Protein AF-A0A965GSR0-F1 (afdb_monomer_lite)

Structure (mmCIF, N/CA/C/O backbone):
data_AF-A0A965GSR0-F1
#
_entry.id   AF-A0A965GSR0-F1
#
loop_
_atom_site.group_PDB
_atom_site.id
_atom_site.type_symbol
_atom_site.label_atom_id
_atom_site.label_alt_id
_atom_site.label_comp_id
_atom_site.label_asym_id
_atom_site.label_entity_id
_atom_site.label_seq_id
_atom_site.pdbx_PDB_ins_code
_atom_site.Cartn_x
_atom_site.Cartn_y
_atom_site.Cartn_z
_atom_site.occupancy
_atom_site.B_iso_or_equiv
_atom_site.auth_seq_id
_atom_site.auth_comp_id
_atom_site.auth_asym_id
_atom_site.auth_atom_id
_atom_site.pdbx_PDB_model_num
ATOM 1 N N . MET A 1 1 ? -4.703 38.964 -8.097 1.00 64.00 1 MET A N 1
ATOM 2 C CA . MET A 1 1 ? -4.048 37.691 -7.735 1.00 64.00 1 MET A CA 1
ATOM 3 C C . MET A 1 1 ? -5.067 36.871 -6.978 1.00 64.00 1 MET A C 1
ATOM 5 O O . MET A 1 1 ? -5.705 37.440 -6.104 1.00 64.00 1 MET A O 1
ATOM 9 N N . LEU A 1 2 ? -5.260 35.602 -7.333 1.00 79.62 2 LEU A N 1
ATOM 10 C CA . LEU A 1 2 ? -6.014 34.689 -6.475 1.00 79.62 2 LEU A CA 1
ATOM 11 C C . LEU A 1 2 ? -5.149 34.413 -5.244 1.00 79.62 2 LEU A C 1
ATOM 13 O O . LEU A 1 2 ? -4.030 33.922 -5.375 1.00 79.62 2 LEU A O 1
ATOM 17 N N . THR A 1 3 ? -5.627 34.823 -4.079 1.00 89.81 3 THR A N 1
ATOM 18 C CA . THR A 1 3 ? -5.017 34.519 -2.784 1.00 89.81 3 THR A CA 1
ATOM 19 C C . THR A 1 3 ? -5.621 33.225 -2.254 1.00 89.81 3 THR A C 1
ATOM 21 O O . THR A 1 3 ? -6.828 33.037 -2.367 1.00 89.81 3 THR A O 1
ATOM 24 N N . LEU A 1 4 ? -4.790 32.333 -1.709 1.00 94.31 4 LEU A N 1
ATOM 25 C CA . LEU A 1 4 ? -5.264 31.129 -1.023 1.00 94.31 4 LEU A CA 1
ATOM 26 C C . LEU A 1 4 ? -5.786 31.491 0.371 1.00 94.31 4 LEU A C 1
ATOM 28 O O . LEU A 1 4 ? -5.184 32.322 1.056 1.00 94.31 4 LEU A O 1
ATOM 32 N N . GLU A 1 5 ? -6.864 30.835 0.794 1.00 95.75 5 GLU A N 1
ATOM 33 C CA . GLU A 1 5 ? -7.492 31.032 2.105 1.00 95.75 5 GLU A CA 1
ATOM 34 C C . GLU A 1 5 ? -7.433 29.764 2.977 1.00 95.75 5 GLU A C 1
ATOM 36 O O . GLU A 1 5 ? -7.369 28.637 2.481 1.00 95.75 5 GLU A O 1
ATOM 41 N N . VAL A 1 6 ? -7.446 29.931 4.306 1.00 95.88 6 VAL A N 1
ATOM 42 C CA . VAL A 1 6 ? -7.452 28.797 5.248 1.00 95.88 6 VAL A CA 1
ATOM 43 C C . VAL A 1 6 ? -8.755 28.014 5.099 1.00 95.88 6 VAL A C 1
ATOM 45 O O . V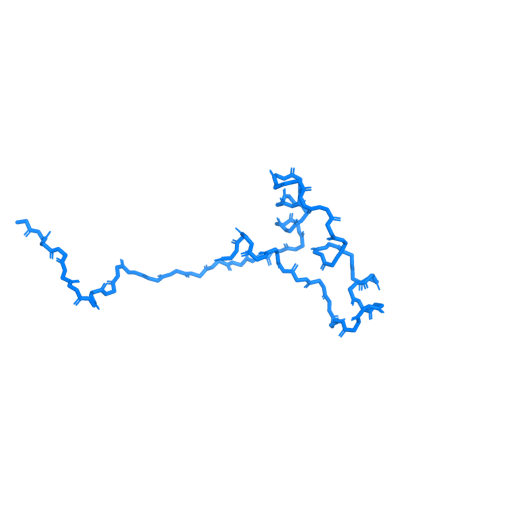AL A 1 6 ? -9.839 28.578 5.202 1.00 95.88 6 VAL A O 1
ATOM 48 N N . GLY A 1 7 ? -8.636 26.700 4.897 1.00 95.81 7 GLY A N 1
ATOM 49 C CA . GLY A 1 7 ? -9.776 25.813 4.657 1.00 95.81 7 GLY A CA 1
ATOM 50 C C . GLY A 1 7 ? -10.176 25.696 3.185 1.00 95.81 7 GLY A C 1
ATOM 51 O O . GLY A 1 7 ? -11.085 24.932 2.875 1.00 95.81 7 GLY A O 1
ATOM 52 N N . GLN A 1 8 ? -9.498 26.400 2.275 1.00 96.50 8 GLN A N 1
ATOM 53 C CA . GLN A 1 8 ? -9.726 26.245 0.844 1.00 96.50 8 GLN A CA 1
ATOM 54 C C . GLN A 1 8 ? -9.234 24.873 0.360 1.00 96.50 8 GLN A C 1
ATOM 56 O O . GLN A 1 8 ? -8.052 24.545 0.478 1.00 96.50 8 GLN A O 1
ATOM 61 N N . GLU A 1 9 ? -10.131 24.085 -0.233 1.00 95.00 9 GLU A N 1
ATOM 62 C CA . GLU A 1 9 ? -9.768 22.870 -0.962 1.00 95.00 9 GLU A CA 1
ATOM 63 C C . GLU A 1 9 ? -9.075 23.248 -2.279 1.00 95.00 9 GLU A C 1
ATOM 65 O O . GLU A 1 9 ? -9.583 24.052 -3.062 1.00 95.00 9 GLU A O 1
ATOM 70 N N . VAL A 1 10 ? -7.888 22.685 -2.513 1.00 94.00 10 VAL A N 1
ATOM 71 C CA . VAL A 1 10 ? -7.053 23.009 -3.685 1.00 94.00 10 VAL A CA 1
ATOM 72 C C . VAL A 1 10 ? -7.306 22.090 -4.883 1.00 94.00 10 VAL A C 1
ATO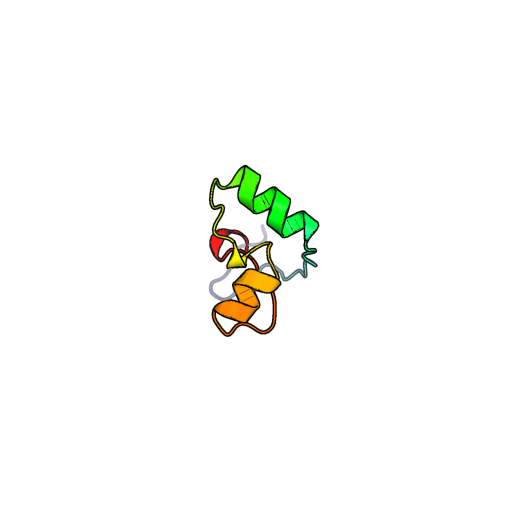M 74 O O . VAL A 1 10 ? -6.831 22.370 -5.981 1.00 94.00 10 VAL A O 1
ATOM 77 N N . GLY A 1 11 ? -8.061 21.012 -4.675 1.00 94.50 11 GLY A N 1
ATOM 78 C CA . GLY A 1 11 ? -8.398 20.010 -5.675 1.00 94.50 11 GLY A CA 1
ATOM 79 C C . GLY A 1 11 ? -8.396 18.602 -5.089 1.00 94.50 11 GLY A C 1
ATOM 80 O O . GLY A 1 11 ? -7.814 18.345 -4.035 1.00 94.50 11 GLY A O 1
ATOM 81 N N . SER A 1 12 ? -9.028 17.691 -5.814 1.00 96.31 12 SER A N 1
ATOM 82 C CA . SER A 1 12 ? -9.022 16.260 -5.542 1.00 96.31 12 SER A CA 1
ATOM 83 C C . SER A 1 12 ? -8.852 15.505 -6.855 1.00 96.31 12 SER A C 1
ATOM 85 O O . SER A 1 12 ? -9.295 15.957 -7.912 1.00 96.31 12 SER A O 1
ATOM 87 N N . ASP A 1 13 ? -8.170 14.367 -6.786 1.00 96.88 13 ASP A N 1
ATOM 88 C CA . ASP A 1 13 ? -7.970 13.477 -7.924 1.00 96.88 13 ASP A CA 1
ATOM 89 C C . ASP A 1 13 ? -7.950 12.023 -7.434 1.00 96.88 13 ASP A C 1
ATOM 91 O O . ASP A 1 13 ? -7.812 11.755 -6.238 1.00 96.88 13 ASP A O 1
ATOM 95 N N . SER A 1 14 ? -8.140 11.074 -8.344 1.00 96.75 14 SER A N 1
ATOM 96 C CA . SER A 1 14 ? -8.219 9.646 -8.044 1.00 96.75 14 SER A CA 1
ATOM 97 C C . SER A 1 14 ? -7.236 8.859 -8.894 1.00 96.75 14 SER A C 1
ATOM 99 O O . SER A 1 14 ? -7.284 8.884 -10.122 1.00 96.75 14 SER A O 1
ATOM 101 N N . PHE A 1 15 ? -6.388 8.077 -8.231 1.00 95.69 15 PHE A N 1
ATOM 102 C CA . PHE A 1 15 ? -5.387 7.241 -8.883 1.00 95.69 15 PHE A CA 1
ATOM 103 C C . PHE A 1 15 ? -5.683 5.767 -8.627 1.00 95.69 15 PHE A C 1
ATOM 105 O O . PHE A 1 15 ? -5.949 5.353 -7.501 1.00 95.69 15 PHE A O 1
ATOM 112 N N . THR A 1 16 ? -5.630 4.959 -9.685 1.00 96.88 16 THR A N 1
ATOM 113 C CA . THR A 1 16 ? -5.766 3.503 -9.568 1.00 96.88 16 THR A CA 1
ATOM 114 C C . THR A 1 16 ? -4.388 2.872 -9.442 1.00 96.88 16 THR A C 1
ATOM 116 O O . THR A 1 16 ? -3.545 3.038 -10.325 1.00 96.88 16 THR A O 1
ATOM 119 N N . PHE A 1 17 ? -4.174 2.093 -8.382 1.00 96.69 17 PHE A N 1
ATOM 120 C CA . PHE A 1 17 ? -2.976 1.273 -8.241 1.00 96.69 17 PHE A CA 1
ATOM 121 C C . PHE A 1 17 ? -3.229 -0.162 -8.684 1.00 96.69 17 PHE A C 1
ATOM 123 O O . PHE A 1 17 ? -4.262 -0.763 -8.400 1.00 96.69 17 PHE A O 1
ATOM 130 N N . THR A 1 18 ? -2.244 -0.716 -9.380 1.00 97.06 18 THR A N 1
ATOM 131 C CA . THR A 1 18 ? -2.228 -2.117 -9.806 1.00 97.06 18 THR A CA 1
ATOM 132 C C . THR A 1 18 ? -1.156 -2.876 -9.032 1.00 97.06 18 THR A C 1
ATOM 134 O O . THR A 1 18 ? -0.273 -2.268 -8.427 1.00 97.06 18 THR A O 1
ATOM 137 N N . ARG A 1 19 ? -1.161 -4.213 -9.099 1.00 97.19 19 ARG A N 1
ATOM 138 C CA . ARG A 1 19 ? -0.069 -5.027 -8.534 1.00 97.19 19 ARG A CA 1
ATOM 139 C C . ARG A 1 19 ? 1.306 -4.597 -9.056 1.00 97.19 19 ARG A C 1
ATOM 141 O O . ARG A 1 19 ? 2.259 -4.555 -8.287 1.00 97.19 19 ARG A O 1
ATOM 148 N N . ASP A 1 20 ? 1.392 -4.260 -10.340 1.00 98.12 20 ASP A N 1
ATOM 149 C CA . ASP A 1 2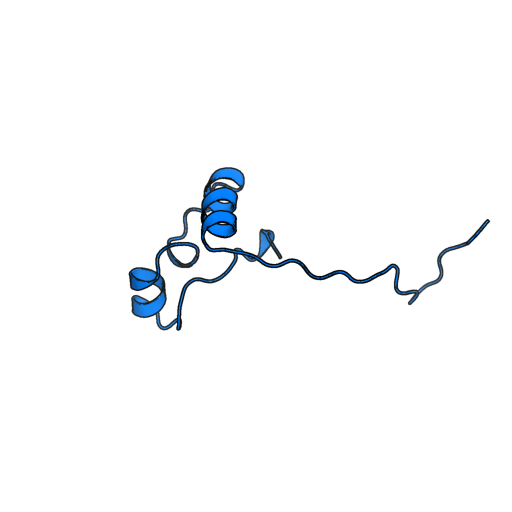0 ? 2.623 -3.779 -10.970 1.00 98.12 20 ASP A CA 1
ATOM 150 C C . ASP A 1 20 ? 3.088 -2.442 -10.367 1.00 98.12 20 ASP A C 1
ATOM 152 O O . ASP A 1 20 ? 4.274 -2.276 -10.086 1.00 98.12 20 ASP A O 1
ATOM 156 N N . SER A 1 21 ? 2.157 -1.529 -10.060 1.00 98.06 21 SER A N 1
ATOM 157 C CA . SER A 1 21 ? 2.454 -0.284 -9.337 1.00 98.06 21 SER A CA 1
ATOM 158 C C . SER A 1 21 ? 3.119 -0.562 -7.983 1.00 98.06 21 SER A C 1
ATOM 160 O O . SER A 1 21 ? 4.108 0.084 -7.646 1.00 98.06 21 SER A O 1
ATOM 162 N N . LEU A 1 22 ? 2.621 -1.556 -7.237 1.00 98.38 22 LEU A N 1
ATOM 163 C CA . LEU A 1 22 ? 3.149 -1.903 -5.911 1.00 98.38 22 LEU A CA 1
ATOM 164 C C . LEU A 1 22 ? 4.535 -2.554 -5.987 1.00 98.38 22 LEU A C 1
ATOM 166 O O . LEU A 1 22 ? 5.420 -2.220 -5.203 1.00 98.38 22 LEU A O 1
ATOM 170 N N . VAL A 1 23 ? 4.757 -3.438 -6.966 1.00 98.50 23 VAL A N 1
ATOM 171 C CA . VAL A 1 23 ? 6.076 -4.052 -7.206 1.00 98.50 23 VAL A CA 1
ATOM 172 C C . VAL A 1 23 ? 7.105 -2.992 -7.605 1.00 98.50 23 VAL A C 1
ATOM 174 O O . VAL A 1 23 ? 8.220 -2.986 -7.082 1.00 98.50 23 VAL A O 1
ATOM 177 N N . LYS A 1 24 ? 6.733 -2.061 -8.493 1.00 98.44 24 LYS A N 1
ATOM 178 C CA . LYS A 1 24 ? 7.597 -0.938 -8.884 1.00 98.44 24 LYS A CA 1
ATOM 179 C C . LYS A 1 24 ? 7.931 -0.046 -7.695 1.00 98.44 24 LYS A C 1
ATOM 181 O O . LYS A 1 24 ? 9.092 0.326 -7.534 1.00 98.44 24 LYS A O 1
ATOM 186 N N . TYR A 1 25 ? 6.947 0.265 -6.851 1.00 98.56 25 TYR A N 1
ATOM 187 C CA . TYR A 1 25 ? 7.184 1.087 -5.672 1.00 98.56 25 TYR A CA 1
ATOM 188 C C . TYR A 1 25 ? 8.088 0.391 -4.652 1.00 98.56 25 TYR A C 1
ATOM 190 O O . TYR A 1 25 ? 8.985 1.044 -4.138 1.00 98.56 25 TYR A O 1
ATOM 198 N N . ALA A 1 26 ? 7.941 -0.922 -4.428 1.00 98.56 26 ALA A N 1
ATOM 199 C CA . ALA A 1 26 ? 8.868 -1.685 -3.583 1.00 98.56 26 ALA A CA 1
ATOM 200 C C . ALA A 1 26 ? 10.327 -1.538 -4.057 1.00 98.56 26 ALA A C 1
ATOM 202 O O . ALA A 1 26 ? 11.227 -1.299 -3.256 1.00 98.56 26 ALA A O 1
ATOM 203 N N . GLY A 1 27 ? 10.553 -1.601 -5.376 1.00 98.56 27 GLY A N 1
ATOM 204 C CA . GLY A 1 27 ? 11.867 -1.350 -5.970 1.00 98.56 27 GLY A CA 1
ATOM 205 C C . GLY A 1 27 ? 12.367 0.087 -5.786 1.00 98.56 27 GLY A C 1
ATOM 206 O O . GLY A 1 27 ? 13.550 0.290 -5.529 1.00 98.56 27 GLY A O 1
ATOM 207 N N . ALA A 1 28 ? 11.482 1.078 -5.906 1.00 98.50 28 ALA A N 1
ATOM 208 C CA . ALA A 1 28 ? 11.833 2.493 -5.788 1.00 98.50 28 ALA A CA 1
ATOM 209 C C . ALA A 1 28 ? 12.090 2.938 -4.338 1.00 98.50 28 ALA A C 1
ATOM 211 O O . ALA A 1 28 ? 12.986 3.744 -4.097 1.00 98.50 28 ALA A O 1
ATOM 212 N N . SER A 1 29 ? 11.309 2.432 -3.382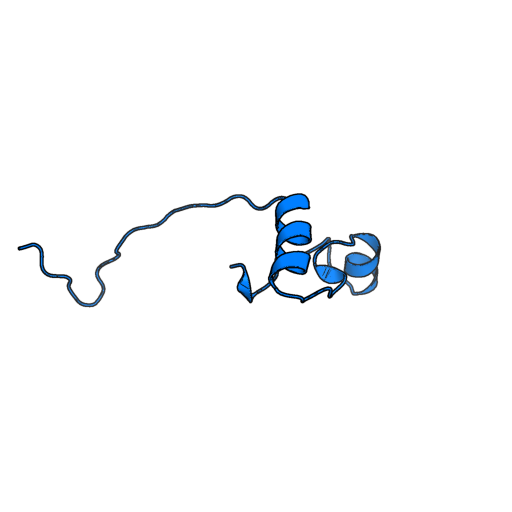 1.00 98.31 29 SER A N 1
ATOM 213 C CA . SER A 1 29 ? 11.404 2.789 -1.963 1.00 98.31 29 SER A CA 1
ATOM 214 C C . SER A 1 29 ? 12.441 1.961 -1.205 1.00 98.31 29 SER A C 1
ATOM 216 O O . SER A 1 29 ? 12.930 2.397 -0.165 1.00 98.31 29 SER A O 1
ATOM 218 N N . GLY A 1 30 ? 12.770 0.767 -1.707 1.00 98.50 30 GLY A N 1
ATOM 219 C CA . GLY A 1 30 ? 13.580 -0.221 -0.997 1.00 98.50 30 GLY A CA 1
ATOM 220 C C . GLY A 1 30 ? 12.803 -1.015 0.060 1.00 98.50 30 GLY A C 1
ATOM 221 O O . GLY A 1 30 ? 13.399 -1.851 0.740 1.00 98.50 30 GLY A O 1
ATOM 222 N N . ASP A 1 31 ? 11.492 -0.790 0.198 1.00 98.50 31 ASP A N 1
ATOM 223 C CA . ASP A 1 31 ? 10.626 -1.570 1.082 1.00 98.50 31 ASP A CA 1
ATOM 224 C C . ASP A 1 31 ? 10.066 -2.797 0.354 1.00 98.50 31 ASP A C 1
ATOM 226 O O . ASP A 1 31 ? 9.069 -2.742 -0.3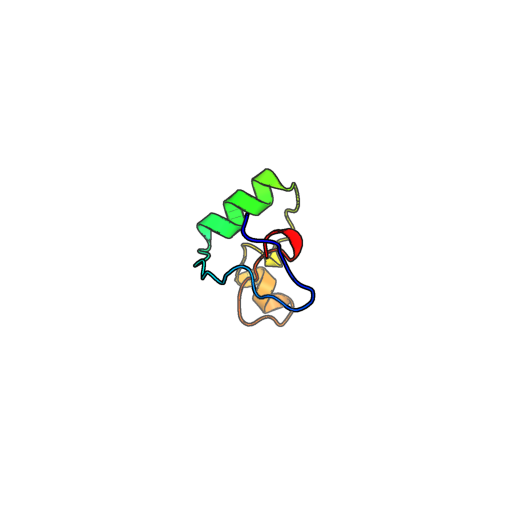78 1.00 98.50 31 ASP A O 1
ATOM 230 N N . PHE A 1 32 ? 10.719 -3.929 0.604 1.00 98.38 32 PHE A N 1
ATOM 231 C CA . PHE A 1 32 ? 10.352 -5.237 0.074 1.00 98.38 32 PHE A CA 1
ATOM 232 C C . PHE A 1 32 ? 9.528 -6.078 1.057 1.00 98.38 32 PHE A C 1
ATOM 234 O O . PHE A 1 32 ? 9.585 -7.307 1.004 1.00 98.38 32 PHE A O 1
ATOM 241 N N . ASN A 1 33 ? 8.752 -5.468 1.958 1.00 98.38 33 ASN A N 1
ATOM 242 C CA . ASN A 1 33 ? 7.824 -6.237 2.782 1.00 98.38 33 ASN A CA 1
ATOM 243 C C . ASN A 1 33 ? 6.819 -7.009 1.885 1.00 98.38 33 ASN A C 1
ATOM 245 O O . ASN A 1 33 ? 6.083 -6.387 1.110 1.00 98.38 33 ASN A O 1
ATOM 249 N N . PRO A 1 34 ? 6.748 -8.358 1.961 1.00 98.38 34 PRO A N 1
ATOM 250 C CA . PRO A 1 34 ? 5.959 -9.156 1.023 1.00 98.38 34 PRO A CA 1
ATOM 251 C C . PRO A 1 34 ? 4.453 -8.884 1.046 1.00 98.38 34 PRO A C 1
ATOM 253 O O . PRO A 1 34 ? 3.777 -9.205 0.065 1.00 98.38 34 PRO A O 1
ATOM 256 N N . ILE A 1 35 ? 3.922 -8.258 2.106 1.00 98.56 35 ILE A N 1
ATOM 257 C CA . ILE A 1 35 ? 2.505 -7.858 2.177 1.00 98.56 35 ILE A CA 1
ATOM 258 C C . ILE A 1 35 ? 2.090 -6.933 1.022 1.00 98.56 35 ILE A C 1
ATOM 260 O O . ILE A 1 35 ? 0.900 -6.809 0.743 1.00 98.56 35 ILE A O 1
ATOM 264 N N . HIS A 1 36 ? 3.049 -6.304 0.334 1.00 98.50 36 HIS A N 1
ATOM 265 C CA . HIS A 1 36 ? 2.780 -5.369 -0.756 1.00 98.50 36 HIS A CA 1
ATOM 266 C C . HIS A 1 36 ? 2.712 -6.011 -2.146 1.00 98.50 36 HIS A C 1
ATOM 268 O O . HIS A 1 36 ? 2.224 -5.389 -3.088 1.00 98.50 36 HIS A O 1
ATOM 274 N N . TYR A 1 37 ? 3.173 -7.253 -2.319 1.00 97.44 37 TYR A N 1
ATOM 275 C CA . TYR A 1 37 ? 3.227 -7.866 -3.656 1.00 97.44 37 TYR A CA 1
ATOM 276 C C . TYR A 1 37 ? 2.964 -9.377 -3.708 1.00 97.44 37 TYR A C 1
ATOM 278 O O . TYR A 1 37 ? 2.742 -9.908 -4.801 1.00 97.44 37 TYR A O 1
ATOM 286 N N . ARG A 1 38 ? 2.902 -10.067 -2.563 1.00 98.06 38 ARG A N 1
ATOM 287 C CA . ARG A 1 38 ? 2.622 -11.506 -2.463 1.00 98.06 38 ARG A CA 1
ATOM 288 C C . ARG A 1 38 ? 1.295 -11.789 -1.763 1.00 98.06 38 ARG A C 1
ATOM 290 O O . ARG A 1 38 ? 1.191 -11.657 -0.547 1.00 98.06 38 ARG A O 1
ATOM 297 N N . ASP A 1 39 ? 0.298 -12.243 -2.525 1.00 98.12 39 ASP A N 1
ATOM 298 C CA . ASP A 1 39 ? -1.028 -12.575 -1.976 1.00 98.12 39 ASP A CA 1
ATOM 299 C C . ASP A 1 39 ? -0.994 -13.735 -0.986 1.00 98.12 39 ASP A C 1
ATOM 301 O O . ASP A 1 39 ? -1.731 -13.730 -0.008 1.00 98.12 39 ASP A O 1
ATOM 305 N N . ASP A 1 40 ? -0.162 -14.743 -1.240 1.00 98.31 40 ASP A N 1
ATOM 306 C CA . ASP A 1 40 ? -0.035 -15.903 -0.363 1.00 98.31 40 ASP A CA 1
ATOM 307 C C . ASP A 1 40 ? 0.509 -15.504 1.012 1.00 98.31 40 ASP A C 1
ATOM 309 O O . ASP A 1 40 ? -0.029 -15.917 2.039 1.00 98.31 40 ASP A O 1
ATOM 313 N N . PHE A 1 41 ? 1.517 -14.630 1.036 1.00 98.62 41 PHE A N 1
ATOM 314 C CA . PHE A 1 41 ? 2.053 -14.081 2.272 1.00 98.62 41 PHE A CA 1
ATOM 315 C C . PHE A 1 41 ? 1.038 -13.174 2.973 1.00 98.62 41 PHE A C 1
ATOM 317 O O . PHE A 1 41 ? 0.777 -13.371 4.157 1.00 98.62 41 PHE A O 1
ATOM 324 N N . ALA A 1 42 ? 0.426 -12.229 2.254 1.00 98.50 42 ALA A N 1
ATOM 325 C CA . ALA A 1 42 ? -0.598 -11.341 2.806 1.00 98.50 42 ALA A CA 1
ATOM 326 C C . ALA A 1 42 ? -1.744 -12.131 3.472 1.00 98.50 42 ALA A C 1
ATOM 328 O O . ALA A 1 42 ? -2.094 -11.869 4.623 1.00 98.50 42 ALA A O 1
ATOM 329 N N . LYS A 1 43 ? -2.241 -13.183 2.812 1.00 98.56 43 LYS A N 1
ATOM 330 C CA . LYS A 1 43 ? -3.250 -14.093 3.375 1.00 98.56 43 LYS A CA 1
ATOM 331 C C . LYS A 1 43 ? -2.749 -14.867 4.584 1.00 98.56 43 LYS A C 1
ATOM 333 O O . LYS A 1 43 ? -3.487 -15.020 5.553 1.00 98.56 43 LYS A O 1
ATOM 338 N N . SER A 1 44 ? -1.494 -15.317 4.570 1.00 98.56 44 SER A N 1
ATOM 339 C CA . SER A 1 44 ? -0.903 -16.025 5.714 1.00 98.56 44 SER A CA 1
ATOM 340 C C . SER A 1 44 ? -0.827 -15.173 6.988 1.00 98.56 44 SER A C 1
ATOM 342 O O . SER A 1 44 ? -0.815 -15.729 8.083 1.00 98.56 44 SER A O 1
ATOM 344 N N . VAL A 1 45 ? -0.824 -13.840 6.853 1.00 98.38 45 VAL A N 1
ATOM 345 C CA . VAL A 1 45 ? -0.832 -12.885 7.975 1.00 98.38 45 VAL A CA 1
ATOM 346 C C . VAL A 1 45 ? -2.213 -12.264 8.239 1.00 98.38 45 VAL A C 1
ATOM 348 O O . VAL A 1 45 ? -2.318 -11.316 9.013 1.00 98.38 45 VAL A O 1
ATOM 351 N N . GLY A 1 46 ? -3.278 -12.806 7.637 1.00 98.44 46 GLY A N 1
ATOM 352 C CA . GLY A 1 46 ? -4.667 -12.424 7.917 1.00 98.44 46 GLY A CA 1
ATOM 353 C C . GLY A 1 46 ? -5.231 -11.281 7.068 1.00 98.44 46 GLY A C 1
ATOM 354 O O . GLY A 1 46 ? -6.272 -10.736 7.422 1.00 98.44 46 GLY A O 1
ATOM 355 N N . LEU A 1 47 ? -4.572 -10.909 5.968 1.00 98.38 47 LEU A N 1
ATOM 356 C CA . LEU A 1 47 ? -5.087 -9.925 5.012 1.00 98.38 47 LEU A CA 1
ATOM 357 C C . LEU A 1 47 ? -5.835 -10.618 3.863 1.00 98.38 47 LEU A C 1
ATOM 359 O O . LEU A 1 47 ? -5.445 -11.697 3.425 1.00 98.38 47 LEU A O 1
ATOM 363 N N . ASP A 1 48 ? -6.858 -9.973 3.302 1.00 97.44 48 ASP A N 1
ATOM 364 C CA . ASP A 1 48 ? -7.609 -10.532 2.163 1.00 97.44 48 ASP A CA 1
ATOM 365 C C . ASP A 1 48 ? -6.761 -10.629 0.876 1.00 97.44 48 ASP A C 1
ATOM 367 O O . ASP A 1 48 ? -6.966 -11.505 0.027 1.00 97.44 48 ASP A O 1
ATOM 371 N N . GLY A 1 49 ? -5.769 -9.746 0.748 1.00 96.69 49 GLY A N 1
ATOM 372 C CA . GLY A 1 49 ? -4.820 -9.657 -0.356 1.00 96.69 49 GLY A CA 1
ATOM 373 C C . GLY A 1 49 ? -3.728 -8.635 -0.050 1.00 96.69 49 GLY A C 1
ATOM 374 O O . GLY A 1 49 ? -3.627 -8.140 1.074 1.00 96.69 49 GLY A O 1
ATOM 375 N N . VAL A 1 50 ? -2.893 -8.324 -1.041 1.00 98.12 50 VAL A N 1
ATOM 376 C CA . VAL A 1 50 ? -1.832 -7.321 -0.850 1.00 98.12 50 VAL A CA 1
ATOM 377 C C . VAL A 1 50 ? -2.382 -5.917 -0.607 1.00 98.12 50 VAL A C 1
ATOM 379 O O . VAL A 1 50 ? -3.466 -5.570 -1.077 1.00 98.12 50 VAL A O 1
ATOM 382 N N . LEU A 1 51 ? -1.573 -5.081 0.040 1.00 97.44 51 LEU A N 1
ATOM 383 C CA . LEU A 1 51 ? -1.882 -3.677 0.311 1.00 97.44 51 LEU A CA 1
ATOM 384 C C . LEU A 1 51 ? -0.842 -2.752 -0.322 1.00 97.44 51 LEU A C 1
ATOM 386 O O . LEU A 1 51 ? 0.328 -3.114 -0.433 1.00 97.44 51 LEU A O 1
ATOM 390 N N . ALA A 1 52 ? -1.240 -1.533 -0.686 1.00 97.94 52 ALA A N 1
ATOM 391 C CA . ALA A 1 52 ? -0.283 -0.498 -1.065 1.00 97.94 52 ALA A CA 1
ATOM 392 C C . ALA A 1 52 ? 0.631 -0.122 0.115 1.00 97.94 52 ALA A C 1
ATOM 394 O O . ALA A 1 52 ? 0.235 -0.221 1.278 1.00 97.94 52 ALA A O 1
ATOM 395 N N . HIS A 1 53 ? 1.860 0.304 -0.178 1.00 98.50 53 HIS A N 1
ATOM 396 C CA . HIS A 1 53 ? 2.753 0.883 0.826 1.00 98.50 53 HIS A CA 1
ATOM 397 C C . HIS A 1 53 ? 2.151 2.174 1.387 1.00 98.50 53 HIS A C 1
ATOM 399 O O . HIS A 1 53 ? 1.664 3.001 0.622 1.00 98.50 53 HIS A O 1
ATOM 405 N N . GLY A 1 54 ? 2.260 2.401 2.698 1.00 97.38 54 GLY A N 1
ATOM 406 C CA . GLY A 1 54 ? 1.733 3.628 3.312 1.00 97.38 54 GLY A CA 1
ATOM 407 C C . GLY A 1 54 ? 2.402 4.908 2.797 1.00 97.38 54 GLY A C 1
ATOM 408 O O . GLY A 1 54 ? 1.756 5.936 2.707 1.00 97.38 54 GLY A O 1
ATOM 409 N N . MET A 1 55 ? 3.676 4.843 2.397 1.00 96.81 55 MET A N 1
ATOM 410 C CA . MET A 1 55 ? 4.396 5.990 1.819 1.00 96.81 55 MET A CA 1
ATOM 411 C C . MET A 1 55 ? 4.048 6.265 0.343 1.00 96.81 55 MET A C 1
ATOM 413 O O . MET A 1 55 ? 4.501 7.267 -0.210 1.00 96.81 55 MET A O 1
ATOM 417 N N . LEU A 1 56 ? 3.311 5.364 -0.319 1.00 96.75 56 LEU A N 1
ATOM 418 C CA . LEU A 1 56 ? 2.839 5.545 -1.697 1.00 96.75 56 LEU A CA 1
ATOM 419 C C . LEU A 1 56 ? 1.499 6.302 -1.751 1.00 96.75 56 LEU A C 1
ATOM 421 O O . LEU A 1 56 ? 1.181 6.884 -2.786 1.00 96.75 56 LEU A O 1
ATOM 425 N N . THR A 1 57 ? 0.718 6.261 -0.671 1.00 92.75 57 THR A N 1
ATOM 426 C CA . THR A 1 57 ? -0.631 6.841 -0.558 1.00 92.75 57 THR A CA 1
ATOM 427 C C . THR A 1 57 ? -0.611 8.168 0.176 1.00 92.75 57 THR A C 1
ATOM 429 O O . THR A 1 57 ? -1.330 9.085 -0.267 1.00 92.75 57 THR A O 1
#

Radius of gyration: 16.56 Å; chains: 1; bounding box: 23×54×19 Å

pLDDT: mean 96.37, std 5.18, range [64.0, 98.62]

Sequence (57 aa):
MLTLEVGQEVGSDSFTFTRDSLVKYAGASGDFNPIHYRDDFAKSVGLDGVLAHGMLT

Secondary structure (DSSP, 8-state):
-PPP-TT-----------HHHHH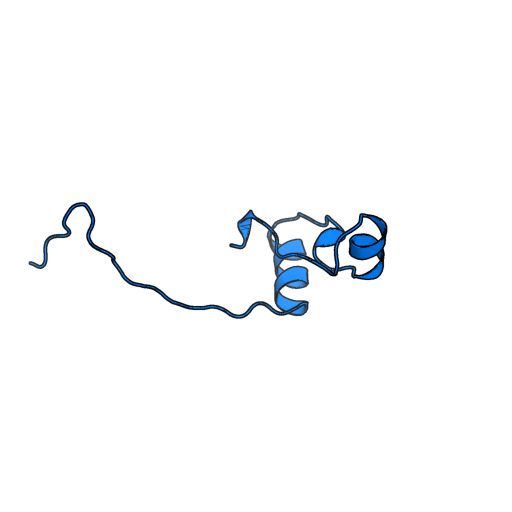HHHHHH----GGGT-HHHHHHTT-SS----GGG-

Foldseek 3Di:
DDDDDPPDDPDDDDDDDDLVNQVVVCVVVVPPPVLARPQVVVVVVPHNGHDHDPVVD